Protein AF-A0A840TR01-F1 (afdb_monomer_lite)

Sequence (129 aa):
MKLILKLTPVLWLMALACQSASEQSTLDTDARLLAYLQCEARQLKEQRFRVANDLRFREDSLLRLHLALTELEKKQADSVKQVLTAQTEQLAAKITQTMDSLFAAHYQSLERRRELDVATERLVQEVCR

Organism: NCBI:txid1655419

Secondary structure (DSSP, 8-state):
--------THHHHHHHHHHHHHHHHHHHHHHHHHHHHHHHHHHHHHHHHHHHHHHHHHHHHHHHTT----HHHHHHHHHHHHHHHHHHHHHHHHHHHHHHHHHHHT--SHHHHHHHHHHHHHHHHHHT-

pLDDT: mean 87.31, std 17.4, range [35.72, 98.25]

Radius of gyration: 26.43 Å; chains: 1; bounding box: 54×25×102 Å

Structure (mmCIF, N/CA/C/O backbone):
data_AF-A0A840TR01-F1
#
_entry.id   AF-A0A840TR01-F1
#
loop_
_atom_site.group_PDB
_atom_site.id
_atom_site.type_symbol
_atom_site.label_atom_id
_atom_site.label_alt_id
_atom_site.label_comp_id
_atom_site.label_asym_id
_atom_site.label_entity_id
_atom_site.label_seq_id
_atom_site.pdbx_PDB_ins_code
_atom_site.Cartn_x
_atom_site.Cartn_y
_atom_site.Cartn_z
_atom_site.occupancy
_atom_site.B_iso_or_equiv
_atom_site.auth_seq_id
_atom_site.auth_comp_id
_atom_site.auth_asym_id
_atom_site.auth_atom_id
_atom_site.pdbx_PDB_model_num
ATOM 1 N N . MET A 1 1 ? 32.586 3.591 -67.580 1.00 36.62 1 MET A N 1
ATOM 2 C CA . MET A 1 1 ? 32.532 4.650 -66.546 1.00 36.62 1 MET A CA 1
ATOM 3 C C . MET A 1 1 ? 31.594 4.189 -65.441 1.00 36.62 1 MET A C 1
ATOM 5 O O . MET A 1 1 ? 30.451 3.877 -65.737 1.00 36.62 1 MET A O 1
ATOM 9 N N . LYS A 1 2 ? 32.101 4.031 -64.212 1.00 36.28 2 LYS A N 1
ATOM 10 C CA . LYS A 1 2 ? 31.346 3.550 -63.042 1.00 36.28 2 LYS A CA 1
ATOM 11 C C . LYS A 1 2 ? 30.639 4.739 -62.377 1.00 36.28 2 LYS A C 1
ATOM 13 O O . LYS A 1 2 ? 31.326 5.636 -61.898 1.00 36.28 2 LYS A O 1
ATOM 18 N N . LEU A 1 3 ? 29.305 4.743 -62.333 1.00 35.72 3 LEU A N 1
ATOM 19 C CA . LEU A 1 3 ? 28.542 5.611 -61.431 1.00 35.72 3 LEU A CA 1
ATOM 20 C C . LEU A 1 3 ? 28.519 4.947 -60.050 1.00 35.72 3 LEU A C 1
ATOM 22 O O . LEU A 1 3 ? 27.880 3.915 -59.865 1.00 35.72 3 LEU A O 1
ATOM 26 N N . ILE A 1 4 ? 29.245 5.521 -59.093 1.00 45.44 4 ILE A N 1
ATOM 27 C CA . ILE A 1 4 ? 29.172 5.126 -57.685 1.00 45.44 4 ILE A CA 1
ATOM 28 C C . ILE A 1 4 ? 28.129 6.024 -57.023 1.00 45.44 4 ILE A C 1
ATOM 30 O O . ILE A 1 4 ? 28.352 7.216 -56.814 1.00 45.44 4 ILE A O 1
ATOM 34 N N . LEU A 1 5 ? 26.981 5.423 -56.723 1.00 39.62 5 LEU A N 1
ATOM 35 C CA . LEU A 1 5 ? 25.901 5.980 -55.921 1.00 39.62 5 LEU A CA 1
ATOM 36 C C . LEU A 1 5 ? 26.424 6.182 -54.483 1.00 39.62 5 LEU A C 1
ATOM 38 O O . LEU A 1 5 ? 26.569 5.223 -53.727 1.00 39.62 5 LEU A O 1
ATOM 42 N N . LYS A 1 6 ? 26.757 7.418 -54.097 1.00 46.16 6 LYS A N 1
ATOM 43 C CA . LYS A 1 6 ? 27.015 7.771 -52.693 1.00 46.16 6 LYS A CA 1
ATOM 44 C C . LYS A 1 6 ? 25.675 8.026 -52.002 1.00 46.16 6 LYS A C 1
ATOM 46 O O . LYS A 1 6 ? 25.215 9.163 -51.965 1.00 46.16 6 LYS A O 1
ATOM 51 N N . LEU A 1 7 ? 25.046 6.972 -51.477 1.00 45.91 7 LEU A N 1
ATOM 52 C CA . LEU A 1 7 ? 23.972 7.133 -50.496 1.00 45.91 7 LEU A CA 1
ATOM 53 C C . LEU A 1 7 ? 24.567 7.431 -49.115 1.00 45.91 7 LEU A C 1
ATOM 55 O O . LEU A 1 7 ? 25.504 6.798 -48.641 1.00 45.91 7 LEU A O 1
ATOM 59 N N . THR A 1 8 ? 24.000 8.469 -48.531 1.00 50.78 8 THR A N 1
ATOM 60 C CA . THR A 1 8 ? 24.334 9.201 -47.312 1.00 50.78 8 THR A CA 1
ATOM 61 C C . THR A 1 8 ? 24.294 8.374 -46.014 1.00 50.78 8 THR A C 1
ATOM 63 O O . THR A 1 8 ? 23.328 7.640 -45.813 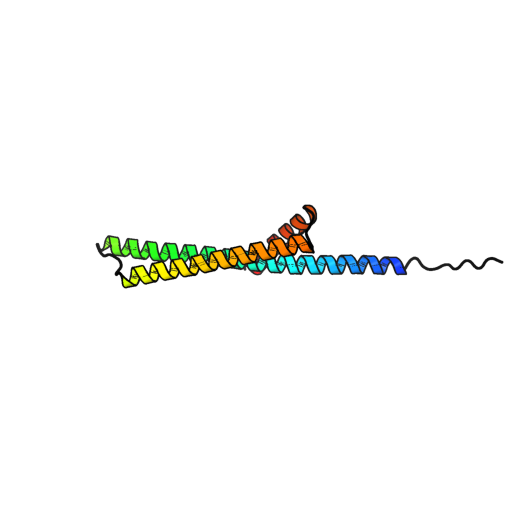1.00 50.78 8 THR A O 1
ATOM 66 N N . PRO A 1 9 ? 25.216 8.600 -45.053 1.00 49.59 9 PRO A N 1
ATOM 67 C CA . PRO A 1 9 ? 25.147 8.044 -43.692 1.00 49.59 9 PRO A CA 1
ATOM 68 C C . PRO A 1 9 ? 24.180 8.799 -42.748 1.00 49.59 9 PRO A C 1
ATOM 70 O O . PRO A 1 9 ? 24.027 8.432 -41.588 1.00 49.59 9 PRO A O 1
ATOM 73 N N . VAL A 1 10 ? 23.508 9.855 -43.222 1.00 52.19 10 VAL A N 1
ATOM 74 C CA . VAL A 1 10 ? 22.679 10.754 -42.389 1.00 52.19 10 VAL A CA 1
ATOM 75 C C . VAL A 1 10 ? 21.344 10.119 -41.973 1.00 52.19 10 VAL A C 1
ATOM 77 O O . VAL A 1 10 ? 20.798 10.456 -40.927 1.00 52.19 10 VAL A O 1
ATOM 80 N N . LEU A 1 11 ? 20.835 9.150 -42.741 1.00 48.31 11 LEU A N 1
ATOM 81 C CA . LEU A 1 11 ? 19.535 8.527 -42.466 1.00 48.31 11 LEU A CA 1
ATOM 82 C C . LEU A 1 11 ? 19.562 7.543 -41.280 1.00 48.31 11 LEU A C 1
ATOM 84 O O . LEU A 1 11 ? 18.519 7.245 -40.709 1.00 48.31 11 LEU A O 1
ATOM 88 N N . TRP A 1 12 ? 20.742 7.048 -40.891 1.00 49.81 12 TRP A N 1
ATOM 89 C CA . TRP A 1 12 ? 20.880 6.050 -39.822 1.00 49.81 12 TRP A CA 1
ATOM 90 C C . TRP A 1 12 ? 20.914 6.674 -38.417 1.00 49.81 12 TRP A C 1
ATOM 92 O O . TRP A 1 12 ? 20.414 6.084 -37.465 1.00 49.81 12 TRP A O 1
ATOM 102 N N . LEU A 1 13 ? 21.414 7.907 -38.288 1.00 51.12 13 LEU A N 1
ATOM 103 C CA . LEU A 1 13 ? 21.478 8.629 -37.008 1.00 51.12 13 LEU A CA 1
ATOM 104 C C . LEU A 1 13 ? 20.095 9.030 -36.466 1.00 51.12 13 LEU A C 1
ATOM 106 O O . LEU A 1 13 ? 19.906 9.079 -35.253 1.00 51.12 13 LEU A O 1
ATOM 110 N N . MET A 1 14 ? 19.108 9.254 -37.340 1.00 53.94 14 MET A N 1
ATOM 111 C CA . MET A 1 14 ? 17.745 9.616 -36.923 1.00 53.94 14 MET A CA 1
ATOM 112 C C . MET A 1 14 ? 16.966 8.436 -36.318 1.00 53.94 14 MET A C 1
ATOM 114 O O . MET A 1 14 ? 16.129 8.638 -35.441 1.00 53.94 14 MET A O 1
ATOM 118 N N . ALA A 1 15 ? 17.250 7.200 -36.741 1.00 55.22 15 ALA A N 1
ATOM 119 C CA . ALA A 1 15 ? 16.541 6.018 -36.249 1.00 55.22 15 ALA A CA 1
ATOM 120 C C . ALA A 1 15 ? 16.950 5.627 -34.815 1.00 55.22 15 ALA A C 1
ATOM 122 O O . ALA A 1 15 ? 16.100 5.190 -34.041 1.00 55.22 15 ALA A O 1
ATOM 123 N N . LEU A 1 16 ? 18.220 5.832 -34.435 1.00 54.06 16 LEU A N 1
ATOM 124 C CA . LEU A 1 16 ? 18.698 5.542 -33.075 1.00 54.06 16 LEU A CA 1
ATOM 125 C C . LEU A 1 16 ? 18.214 6.566 -32.035 1.00 54.06 16 LEU A C 1
ATOM 127 O O . LEU A 1 16 ? 17.915 6.186 -30.907 1.00 54.06 16 LEU A O 1
ATOM 131 N N . ALA A 1 17 ? 18.089 7.844 -32.403 1.00 56.97 17 ALA A N 1
ATOM 132 C CA . ALA A 1 17 ? 17.620 8.888 -31.486 1.00 56.97 17 ALA A CA 1
ATOM 133 C C . ALA A 1 17 ? 16.124 8.767 -31.135 1.00 56.97 17 ALA A C 1
ATOM 135 O O . ALA A 1 17 ? 15.689 9.235 -30.085 1.00 56.97 17 ALA A O 1
ATOM 136 N N . CYS A 1 18 ? 15.325 8.132 -31.997 1.00 55.28 18 CYS A N 1
ATOM 137 C CA . CYS A 1 18 ? 13.892 7.957 -31.760 1.00 55.28 18 CYS A CA 1
ATOM 138 C C . CYS A 1 18 ? 13.602 6.813 -30.766 1.00 55.28 18 CYS A C 1
ATOM 140 O O . CYS A 1 18 ? 12.682 6.913 -29.957 1.00 55.28 18 CYS A O 1
ATOM 142 N N . GLN A 1 19 ? 14.427 5.758 -30.768 1.00 57.41 19 GLN A N 1
ATOM 143 C CA . GLN A 1 19 ? 14.264 4.607 -29.870 1.00 57.41 19 GLN A CA 1
ATOM 144 C C . GLN A 1 19 ? 14.601 4.965 -28.415 1.00 57.41 19 GLN A C 1
ATOM 146 O O . GLN A 1 19 ? 13.805 4.683 -27.521 1.00 57.41 19 GLN A O 1
ATOM 151 N N . SER A 1 20 ? 15.705 5.679 -28.177 1.00 60.22 20 SER A N 1
ATOM 152 C CA . SER A 1 20 ? 16.104 6.093 -26.823 1.00 60.22 20 SER A CA 1
ATOM 153 C C . SER A 1 20 ? 15.139 7.100 -26.188 1.00 60.22 20 SER A C 1
ATOM 155 O O . SER A 1 20 ? 14.880 7.028 -24.989 1.00 60.22 20 SER A O 1
ATOM 157 N N . ALA A 1 21 ? 14.547 8.000 -26.982 1.00 64.25 21 ALA 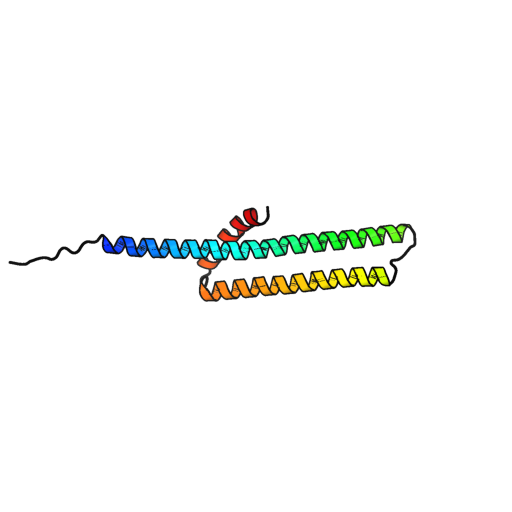A N 1
ATOM 158 C CA . ALA A 1 21 ? 13.532 8.936 -26.497 1.00 64.25 21 ALA A CA 1
ATOM 159 C C . ALA A 1 21 ? 12.243 8.219 -26.056 1.00 64.25 21 ALA A C 1
ATOM 161 O O . ALA A 1 21 ? 11.674 8.549 -25.015 1.00 64.25 21 ALA A O 1
ATOM 162 N N . SER A 1 22 ? 11.803 7.211 -26.819 1.00 69.19 22 SER A N 1
ATOM 163 C CA . SER A 1 22 ? 10.615 6.422 -26.472 1.00 69.19 22 SER A CA 1
ATOM 164 C C . SER A 1 22 ? 10.819 5.579 -25.208 1.00 69.19 22 SER A C 1
ATOM 166 O O . SER A 1 22 ? 9.936 5.510 -24.350 1.00 69.19 22 SER A O 1
ATOM 168 N N . GLU A 1 23 ? 12.015 5.017 -25.039 1.00 73.69 23 GLU A N 1
ATOM 169 C CA . GLU A 1 23 ? 12.353 4.174 -23.896 1.00 73.69 23 GLU A CA 1
ATOM 170 C C . GLU A 1 23 ? 12.465 4.991 -22.600 1.00 73.69 23 GLU A C 1
ATOM 172 O O . GLU A 1 23 ? 11.908 4.599 -21.575 1.00 73.69 23 GLU A O 1
ATOM 177 N N . GLN A 1 24 ? 13.065 6.186 -22.664 1.00 77.12 24 GLN A N 1
ATOM 178 C CA . GLN A 1 24 ? 13.122 7.107 -21.527 1.00 77.12 24 GLN A CA 1
ATOM 179 C C . GLN A 1 24 ? 11.724 7.589 -21.106 1.00 77.12 24 GLN A C 1
ATOM 181 O O . GLN A 1 24 ? 11.421 7.641 -19.917 1.00 77.12 24 GLN A O 1
ATOM 186 N N . SER A 1 25 ? 10.845 7.892 -22.069 1.00 83.75 25 SER A N 1
ATOM 187 C CA . SER A 1 25 ? 9.472 8.321 -21.761 1.00 83.75 25 SER A CA 1
ATOM 188 C C . SER A 1 25 ? 8.634 7.223 -21.092 1.00 83.75 25 SER A C 1
ATOM 190 O O . SER A 1 25 ? 7.800 7.514 -20.232 1.00 83.75 25 SER A O 1
ATOM 192 N N . THR A 1 26 ? 8.889 5.960 -21.448 1.00 89.44 26 THR A N 1
ATOM 193 C CA . THR A 1 26 ? 8.238 4.794 -20.833 1.00 89.44 26 THR A CA 1
ATOM 194 C C . THR A 1 26 ? 8.737 4.611 -19.403 1.00 89.44 26 THR A C 1
ATOM 196 O O . THR A 1 26 ? 7.930 4.537 -18.481 1.00 89.44 26 THR A O 1
ATOM 199 N N . LEU A 1 27 ? 10.060 4.677 -19.199 1.00 92.94 27 LEU A N 1
ATOM 200 C CA . LEU A 1 27 ? 10.679 4.614 -17.875 1.00 92.94 27 LEU A CA 1
ATOM 201 C C . LEU A 1 27 ? 10.129 5.668 -16.913 1.00 92.94 27 LEU A C 1
ATOM 203 O O . LEU A 1 27 ? 9.754 5.327 -15.795 1.00 92.94 27 LEU A O 1
ATOM 207 N N . ASP A 1 28 ? 10.047 6.926 -17.342 1.00 92.81 28 ASP A N 1
ATOM 208 C CA . ASP A 1 28 ? 9.547 8.006 -16.490 1.00 92.81 28 ASP A CA 1
ATOM 209 C C . ASP A 1 28 ? 8.059 7.821 -16.143 1.00 92.81 28 ASP A C 1
ATOM 211 O O . ASP A 1 28 ? 7.635 8.120 -15.023 1.00 92.81 28 ASP A O 1
ATOM 215 N N . THR A 1 29 ? 7.262 7.306 -17.084 1.00 94.56 29 THR A N 1
ATOM 216 C CA . THR A 1 29 ? 5.829 7.042 -16.877 1.00 94.56 29 THR A CA 1
ATOM 217 C C . THR A 1 29 ? 5.617 5.913 -15.872 1.00 94.56 29 THR A C 1
ATOM 219 O O . THR A 1 29 ? 4.867 6.075 -14.904 1.00 94.56 29 THR A O 1
ATOM 222 N N . ASP A 1 30 ? 6.320 4.799 -16.056 1.00 96.19 30 ASP A N 1
ATOM 223 C CA . ASP A 1 30 ? 6.217 3.619 -15.200 1.00 96.19 30 ASP A CA 1
ATOM 224 C C . ASP A 1 30 ? 6.765 3.902 -13.795 1.00 96.19 30 ASP A C 1
ATOM 226 O O . ASP A 1 30 ? 6.138 3.555 -12.789 1.00 96.19 30 ASP A O 1
ATOM 230 N N . ALA A 1 31 ? 7.886 4.625 -13.707 1.00 96.38 31 ALA A N 1
ATOM 231 C CA . ALA A 1 31 ? 8.458 5.070 -12.441 1.00 96.38 31 ALA A CA 1
ATOM 232 C C . ALA A 1 31 ? 7.506 6.006 -11.686 1.00 96.38 31 ALA A C 1
ATOM 234 O O . ALA A 1 31 ? 7.346 5.891 -10.470 1.00 96.38 31 ALA A O 1
ATOM 235 N N . ARG A 1 32 ? 6.823 6.914 -12.395 1.00 96.62 32 ARG A N 1
ATOM 236 C CA . ARG A 1 32 ? 5.822 7.805 -11.798 1.00 96.62 32 ARG A CA 1
ATOM 237 C C . ARG A 1 32 ? 4.611 7.026 -11.287 1.00 96.62 32 ARG A C 1
ATOM 239 O O . ARG A 1 32 ? 4.134 7.316 -10.191 1.00 96.62 32 ARG A O 1
ATOM 246 N N . LEU A 1 33 ? 4.130 6.031 -12.033 1.00 96.81 33 LEU A N 1
ATOM 247 C CA . LEU A 1 33 ? 3.043 5.154 -11.591 1.00 96.81 33 LEU A CA 1
ATOM 248 C C . LEU A 1 33 ? 3.410 4.420 -10.294 1.00 96.81 33 LEU A C 1
ATOM 250 O O . LEU A 1 33 ? 2.651 4.474 -9.323 1.00 96.81 33 LEU A O 1
ATOM 254 N N . LEU A 1 34 ? 4.578 3.774 -10.251 1.00 97.38 34 LEU A N 1
ATOM 255 C CA . LEU A 1 34 ? 5.045 3.095 -9.042 1.00 97.38 34 LEU A CA 1
ATOM 256 C C . LEU A 1 34 ? 5.249 4.076 -7.884 1.00 97.38 34 LEU A C 1
ATOM 258 O O . LEU A 1 34 ? 4.892 3.754 -6.751 1.00 97.38 34 LEU A O 1
ATOM 262 N N . ALA A 1 35 ? 5.734 5.288 -8.158 1.00 97.25 35 ALA A N 1
ATOM 263 C CA . ALA A 1 35 ? 5.895 6.320 -7.143 1.00 97.25 35 ALA A CA 1
ATOM 264 C C . ALA A 1 35 ? 4.557 6.726 -6.506 1.00 97.25 35 ALA A C 1
ATOM 266 O O . ALA A 1 35 ? 4.473 6.824 -5.282 1.00 97.25 35 ALA A O 1
ATOM 267 N N . TYR A 1 36 ? 3.491 6.888 -7.300 1.00 97.50 36 TYR A N 1
ATOM 268 C CA . TYR A 1 36 ? 2.142 7.142 -6.777 1.00 97.50 36 TYR A CA 1
ATOM 269 C C . TYR A 1 36 ? 1.644 6.011 -5.879 1.00 97.50 36 TYR A C 1
ATOM 271 O O . TYR A 1 36 ? 1.147 6.276 -4.785 1.00 97.50 36 TYR A O 1
ATOM 279 N N . LEU A 1 37 ? 1.810 4.754 -6.298 1.00 97.94 37 LEU A N 1
ATOM 280 C CA . LEU A 1 37 ? 1.359 3.608 -5.506 1.00 97.94 37 LEU A CA 1
ATOM 281 C C . LEU A 1 37 ? 2.145 3.459 -4.197 1.00 97.94 37 LEU A C 1
ATOM 283 O O . LEU A 1 37 ? 1.563 3.198 -3.144 1.00 97.94 37 LEU A O 1
ATOM 287 N N . GLN A 1 38 ? 3.463 3.672 -4.234 1.00 96.69 38 GLN A N 1
ATOM 288 C CA . GLN A 1 38 ? 4.277 3.715 -3.020 1.00 96.69 38 GLN A CA 1
ATOM 289 C C . GLN A 1 38 ? 3.849 4.859 -2.098 1.00 96.69 38 GLN A C 1
ATOM 291 O O . GLN A 1 38 ? 3.869 4.707 -0.874 1.00 96.69 38 GLN A O 1
ATOM 296 N N . CYS A 1 39 ? 3.431 5.986 -2.668 1.00 96.81 39 CYS A N 1
ATOM 297 C CA . CYS A 1 39 ? 2.935 7.107 -1.893 1.00 96.81 39 CYS A CA 1
ATOM 298 C C . CYS A 1 39 ? 1.627 6.807 -1.170 1.00 96.81 39 CYS A C 1
ATOM 300 O O . CYS A 1 39 ? 1.517 7.029 0.036 1.00 96.81 39 CYS A O 1
ATOM 302 N N . GLU A 1 40 ? 0.669 6.229 -1.890 1.00 97.38 40 GLU A N 1
ATOM 303 C CA . GLU A 1 40 ? -0.599 5.760 -1.336 1.00 97.38 40 GLU A CA 1
ATOM 304 C C . GLU A 1 40 ? -0.344 4.782 -0.174 1.00 97.38 40 GLU A C 1
ATOM 306 O O . GLU A 1 40 ? -0.961 4.876 0.888 1.00 97.38 40 GLU A O 1
ATOM 311 N N . ALA A 1 41 ? 0.662 3.908 -0.314 1.00 97.38 41 ALA A N 1
ATOM 312 C CA . ALA A 1 41 ? 1.037 2.959 0.730 1.00 97.38 41 ALA A CA 1
ATOM 313 C C . ALA A 1 41 ? 1.633 3.648 1.969 1.00 97.38 41 ALA A C 1
ATOM 315 O O . ALA A 1 41 ? 1.335 3.250 3.100 1.00 97.38 41 ALA A O 1
ATOM 316 N N . ARG A 1 42 ? 2.447 4.697 1.782 1.00 95.81 42 ARG A N 1
ATOM 317 C CA . ARG A 1 42 ? 2.983 5.514 2.886 1.00 95.81 42 ARG A CA 1
ATOM 318 C C . ARG A 1 42 ? 1.858 6.231 3.635 1.00 95.81 42 ARG A C 1
ATOM 320 O O . ARG A 1 42 ? 1.785 6.116 4.857 1.00 95.81 42 ARG A O 1
ATOM 327 N N . GLN A 1 43 ? 0.940 6.874 2.916 1.00 95.88 43 GLN A N 1
ATOM 328 C CA . GLN A 1 43 ? -0.204 7.574 3.510 1.00 95.88 43 GLN A CA 1
ATOM 329 C C . GLN A 1 43 ? -1.121 6.622 4.287 1.00 95.88 43 GLN A C 1
ATOM 331 O O . GLN A 1 43 ? -1.499 6.907 5.425 1.00 95.88 43 GLN A O 1
ATOM 336 N N . LEU A 1 44 ? -1.426 5.448 3.727 1.00 97.38 44 LEU A N 1
ATOM 337 C CA . LEU A 1 44 ? -2.262 4.458 4.402 1.00 97.38 44 LEU A CA 1
ATOM 338 C C . LEU A 1 44 ? -1.587 3.902 5.666 1.00 97.38 44 LEU A C 1
ATOM 340 O O . LEU A 1 44 ? -2.245 3.692 6.689 1.00 97.38 44 LEU A O 1
ATOM 344 N N . LYS A 1 45 ? -0.262 3.709 5.642 1.00 96.19 45 LYS A N 1
ATOM 345 C CA . LYS A 1 45 ? 0.516 3.335 6.832 1.00 96.19 45 LYS A CA 1
ATOM 346 C C . LYS A 1 45 ? 0.420 4.403 7.924 1.00 96.19 45 LYS A C 1
ATOM 348 O O . LYS A 1 45 ? 0.193 4.060 9.086 1.00 96.19 45 LYS A O 1
ATOM 353 N N . GLU A 1 46 ? 0.568 5.676 7.570 1.00 96.69 46 GLU A N 1
ATOM 354 C CA . GLU A 1 46 ? 0.437 6.793 8.513 1.00 96.69 46 GLU A CA 1
ATOM 355 C C . GLU A 1 46 ? -0.973 6.889 9.095 1.00 96.69 46 GLU A C 1
ATOM 357 O O . GLU A 1 46 ? -1.131 7.039 10.308 1.00 96.69 46 GLU A O 1
ATOM 362 N N . GLN A 1 47 ? -2.003 6.731 8.262 1.00 96.69 47 GLN A N 1
ATOM 363 C CA . GLN A 1 47 ? -3.394 6.714 8.706 1.00 96.69 47 GLN A CA 1
ATOM 364 C C . GLN A 1 47 ? -3.649 5.575 9.697 1.00 96.69 47 GLN A C 1
ATOM 366 O O . GLN A 1 47 ? -4.228 5.803 10.759 1.00 96.69 47 GLN A O 1
ATOM 371 N N . ARG A 1 48 ? -3.172 4.361 9.398 1.00 97.38 48 ARG A N 1
ATOM 372 C CA . ARG A 1 48 ? -3.273 3.212 10.311 1.00 97.38 48 ARG A CA 1
ATOM 373 C C . ARG A 1 48 ? -2.587 3.479 11.642 1.00 97.38 48 ARG A C 1
ATOM 375 O O . ARG A 1 48 ? -3.152 3.160 12.684 1.00 97.38 48 ARG A O 1
ATOM 382 N N . PHE A 1 49 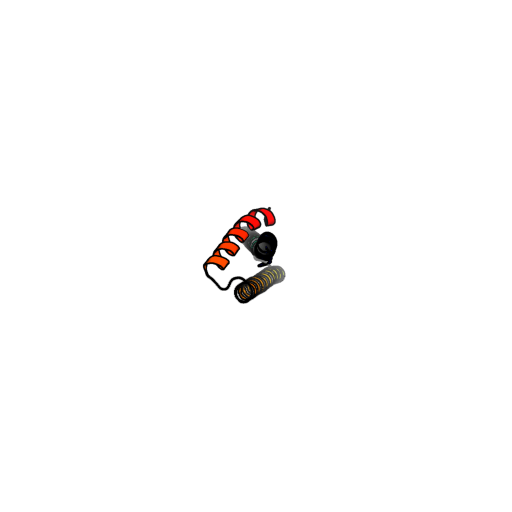? -1.399 4.079 11.615 1.00 97.12 49 PHE A N 1
ATOM 383 C CA . PHE A 1 49 ? -0.670 4.425 12.832 1.00 97.12 49 PHE A CA 1
ATOM 384 C C . PHE A 1 49 ? -1.401 5.489 13.658 1.00 97.12 49 PHE A C 1
ATOM 386 O O . PHE A 1 49 ? -1.522 5.344 14.874 1.00 97.12 49 PHE A O 1
ATOM 393 N N . ARG A 1 50 ? -1.936 6.529 13.007 1.00 97.50 50 ARG A N 1
ATOM 394 C CA . ARG A 1 50 ? -2.739 7.568 13.663 1.00 97.50 50 ARG A CA 1
ATOM 395 C C . ARG A 1 50 ? -3.969 6.966 14.336 1.00 97.50 50 ARG A C 1
ATOM 397 O O . ARG A 1 50 ? -4.137 7.131 15.535 1.00 97.50 50 ARG A O 1
ATOM 404 N N . VAL A 1 51 ? -4.761 6.189 13.597 1.00 97.06 51 VAL A N 1
ATOM 405 C CA . VAL A 1 51 ? -5.974 5.549 14.126 1.00 97.06 51 VAL A CA 1
ATOM 406 C C . VAL A 1 51 ? -5.651 4.595 15.275 1.00 97.06 51 VAL A C 1
ATOM 408 O O . VAL A 1 51 ? -6.342 4.607 16.290 1.00 97.06 51 VAL A O 1
ATOM 411 N N . ALA A 1 52 ? -4.592 3.790 15.158 1.00 95.69 52 ALA A N 1
ATOM 412 C CA . ALA A 1 52 ? -4.175 2.896 16.237 1.00 95.69 52 ALA A CA 1
ATOM 413 C C . ALA A 1 52 ? -3.809 3.670 17.513 1.00 95.69 52 ALA A C 1
ATOM 415 O O . ALA A 1 52 ? -4.194 3.266 18.610 1.00 95.69 52 ALA A O 1
ATOM 416 N N . ASN A 1 53 ? -3.107 4.798 17.376 1.00 97.44 53 ASN A N 1
ATOM 417 C CA . ASN A 1 53 ? -2.777 5.652 18.511 1.00 97.44 53 ASN A CA 1
ATOM 418 C C . ASN A 1 53 ? -4.001 6.340 19.112 1.00 97.44 53 ASN A C 1
ATOM 420 O O . ASN A 1 53 ? -4.105 6.376 20.334 1.00 97.44 53 ASN A O 1
ATOM 424 N N . ASP A 1 54 ? -4.922 6.840 18.290 1.00 96.56 54 ASP A N 1
ATOM 425 C CA . ASP A 1 54 ? -6.142 7.498 18.766 1.00 96.56 54 ASP A CA 1
ATOM 426 C C . ASP A 1 54 ? -7.023 6.520 19.554 1.00 96.56 54 ASP A C 1
ATOM 428 O O . ASP A 1 54 ? -7.502 6.843 20.644 1.00 96.56 54 ASP A O 1
ATOM 432 N N . LEU A 1 55 ? -7.189 5.293 19.044 1.00 94.94 55 LEU A N 1
ATOM 433 C CA . LEU A 1 55 ? -7.925 4.234 19.736 1.00 94.94 55 LEU A CA 1
ATOM 434 C C . LEU A 1 55 ? -7.261 3.870 21.065 1.00 94.94 55 LEU A C 1
ATOM 436 O O . LEU A 1 55 ? -7.935 3.861 22.094 1.00 94.94 55 LEU A O 1
ATOM 440 N N . ARG A 1 56 ? -5.941 3.655 21.063 1.00 94.94 56 ARG A N 1
ATOM 441 C CA . ARG A 1 56 ? -5.184 3.360 22.284 1.00 94.94 56 ARG A CA 1
ATOM 442 C C . ARG A 1 56 ? -5.304 4.490 23.307 1.00 94.94 56 ARG A C 1
ATOM 444 O O . ARG A 1 56 ? -5.564 4.235 24.475 1.00 94.94 56 ARG A O 1
ATOM 451 N N . PHE A 1 57 ? -5.145 5.744 22.886 1.00 96.19 57 PHE A N 1
ATOM 452 C CA . PHE A 1 57 ? -5.226 6.897 23.783 1.00 96.19 57 PHE A CA 1
ATOM 453 C C . PHE A 1 57 ? -6.619 7.049 24.404 1.00 96.19 57 PHE A C 1
ATOM 455 O O . PHE A 1 57 ? -6.746 7.386 25.586 1.00 96.19 57 PHE A O 1
ATOM 462 N N . ARG A 1 58 ? -7.670 6.775 23.626 1.00 93.69 58 ARG A N 1
ATOM 463 C CA . ARG A 1 58 ? -9.047 6.742 24.122 1.00 93.69 58 ARG A CA 1
ATOM 464 C C . ARG A 1 58 ? -9.241 5.639 25.161 1.00 93.69 58 ARG A C 1
ATOM 466 O O . ARG A 1 58 ? -9.806 5.912 26.217 1.00 93.69 58 ARG A O 1
ATOM 473 N N . GLU A 1 59 ? -8.764 4.427 24.886 1.00 93.56 59 GLU A N 1
ATOM 474 C CA . GLU A 1 59 ? -8.825 3.301 25.827 1.00 93.56 59 GLU A CA 1
ATOM 475 C C . GLU A 1 59 ? -8.063 3.614 27.123 1.00 93.56 59 GLU A C 1
ATOM 477 O O . GLU A 1 59 ? -8.632 3.498 28.208 1.00 93.56 59 GLU A O 1
ATOM 482 N N . ASP A 1 60 ? -6.832 4.122 27.018 1.00 95.38 60 ASP A N 1
ATOM 483 C CA . ASP A 1 60 ? -6.000 4.518 28.160 1.00 95.38 60 ASP A CA 1
ATOM 484 C C . ASP A 1 60 ? -6.689 5.600 29.015 1.00 95.38 60 ASP A C 1
ATOM 486 O O . ASP A 1 60 ? -6.617 5.578 30.247 1.00 95.38 60 ASP A O 1
ATOM 490 N N . SER A 1 61 ? -7.384 6.548 28.379 1.00 94.94 61 SER A N 1
ATOM 491 C CA . SER A 1 61 ? -8.117 7.619 29.067 1.00 94.94 61 SER A CA 1
ATOM 492 C C . SER A 1 61 ? -9.334 7.097 29.834 1.00 94.94 61 SER A C 1
ATOM 494 O O . SER A 1 61 ? -9.568 7.514 30.968 1.00 94.94 61 SER A O 1
ATOM 496 N N . LEU A 1 62 ? -10.091 6.165 29.249 1.00 94.75 62 LEU A N 1
ATOM 497 C CA . LEU A 1 62 ? -11.232 5.530 29.913 1.00 94.75 62 LEU A CA 1
ATOM 498 C C . LEU A 1 62 ? -10.785 4.641 31.074 1.00 94.75 62 LEU A C 1
ATOM 500 O O . LEU A 1 62 ? -11.373 4.709 32.153 1.00 94.75 62 LEU A O 1
ATOM 504 N N . LEU A 1 63 ? -9.697 3.888 30.892 1.00 94.62 63 LEU A N 1
ATOM 505 C CA . LEU A 1 63 ? -9.125 3.038 31.935 1.00 94.62 63 LEU A CA 1
ATOM 506 C C . LEU A 1 63 ? -8.737 3.839 33.183 1.00 94.62 63 LEU A C 1
ATOM 508 O O . LEU A 1 63 ? -9.016 3.402 34.297 1.00 94.62 63 LEU A O 1
ATOM 512 N N . ARG A 1 64 ? -8.176 5.048 33.023 1.00 95.44 64 ARG A N 1
ATO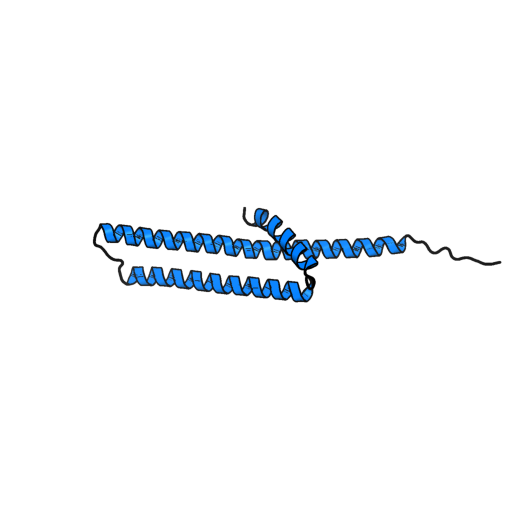M 513 C CA . ARG A 1 64 ? -7.874 5.953 34.154 1.00 95.44 64 ARG A CA 1
ATOM 514 C C . ARG A 1 64 ? -9.115 6.357 34.952 1.00 95.44 64 ARG A C 1
ATOM 516 O O . ARG A 1 64 ? -9.011 6.636 36.143 1.00 95.44 64 ARG A O 1
ATOM 523 N N . LEU A 1 65 ? -10.277 6.379 34.306 1.00 96.12 65 LEU A N 1
ATOM 524 C CA . LEU A 1 65 ? -11.568 6.682 34.921 1.00 96.12 65 LEU A CA 1
ATOM 525 C C . LEU A 1 65 ? -12.320 5.420 35.378 1.00 96.12 65 LEU A C 1
ATOM 527 O O . LEU A 1 65 ? -13.457 5.536 35.822 1.00 96.12 65 LEU A O 1
ATOM 531 N N . HIS A 1 66 ? -11.705 4.231 35.293 1.00 96.00 66 HIS A N 1
ATOM 532 C CA . HIS A 1 66 ? -12.350 2.931 35.538 1.00 96.00 66 HIS A CA 1
ATOM 533 C C . HIS A 1 66 ? -13.575 2.688 34.637 1.00 96.00 66 HIS A C 1
ATOM 535 O O . HIS A 1 66 ? -14.502 1.962 34.997 1.00 96.00 66 HIS A O 1
ATOM 541 N N . LEU A 1 67 ? -13.574 3.302 33.454 1.00 95.69 67 LEU A N 1
ATOM 542 C CA . LEU A 1 67 ? -14.578 3.122 32.417 1.00 95.69 67 LEU A CA 1
ATOM 543 C C . LEU A 1 67 ? -14.037 2.200 31.322 1.00 95.69 67 LEU A C 1
ATOM 545 O O . LEU A 1 67 ? -12.830 2.072 31.119 1.00 95.69 67 LEU A O 1
ATOM 549 N N . ALA A 1 68 ? -14.953 1.580 30.585 1.00 93.00 68 ALA A N 1
ATOM 550 C CA . ALA A 1 68 ? -14.648 0.795 29.398 1.00 93.00 68 ALA A CA 1
ATOM 551 C C . ALA A 1 68 ? -15.382 1.373 28.187 1.00 93.00 68 ALA A C 1
ATOM 553 O O . ALA A 1 68 ? -16.398 2.055 28.335 1.00 93.00 68 ALA A O 1
ATOM 554 N N . LEU A 1 69 ? -14.887 1.060 26.988 1.00 93.00 69 LEU A N 1
ATOM 555 C CA . LEU A 1 69 ? -15.635 1.318 25.761 1.00 93.00 69 LEU A CA 1
ATOM 556 C C . LEU A 1 69 ? -16.974 0.574 25.800 1.00 93.00 69 LEU A C 1
ATOM 558 O O . LEU A 1 69 ? -17.045 -0.600 26.178 1.00 93.00 69 LEU A O 1
ATOM 562 N N . THR A 1 70 ? -18.022 1.250 25.350 1.00 95.06 70 THR A N 1
ATOM 563 C CA . THR A 1 70 ? -19.319 0.639 25.067 1.00 95.06 70 THR A CA 1
ATOM 564 C C . THR A 1 70 ? -19.205 -0.344 23.901 1.00 95.06 70 THR A C 1
ATOM 566 O O . THR A 1 70 ? -18.323 -0.241 23.046 1.00 95.06 70 THR A O 1
ATOM 569 N N . GLU A 1 71 ? -20.142 -1.286 23.812 1.00 95.75 71 GLU A N 1
ATOM 570 C CA . GLU A 1 71 ? -20.185 -2.247 22.701 1.00 95.75 71 GLU A CA 1
ATOM 571 C C . GLU A 1 71 ? -20.321 -1.571 21.329 1.00 95.75 71 GLU A C 1
ATOM 573 O O . GLU A 1 71 ? -19.778 -2.057 20.337 1.00 95.75 71 GLU A O 1
ATOM 578 N N . LEU A 1 72 ? -21.005 -0.423 21.262 1.00 95.50 72 LEU A N 1
ATOM 579 C CA . LEU A 1 72 ? -21.108 0.354 20.029 1.00 95.50 72 LEU A CA 1
ATOM 580 C C . LEU A 1 72 ? -19.748 0.934 19.617 1.00 95.50 72 LEU A C 1
ATOM 582 O O . LEU A 1 72 ? -19.369 0.833 18.453 1.00 95.50 72 LEU A O 1
ATOM 586 N N . GLU A 1 73 ? -19.002 1.503 20.563 1.00 94.12 73 GLU A N 1
ATOM 587 C CA . GLU A 1 73 ? -17.681 2.083 20.296 1.00 94.12 73 GLU A CA 1
ATOM 588 C C . GLU A 1 73 ? -16.657 1.011 19.909 1.00 94.12 73 GLU A C 1
ATOM 590 O O . GLU A 1 73 ? -15.874 1.228 18.984 1.00 94.12 73 GLU A O 1
ATOM 595 N N . LYS A 1 74 ? -16.699 -0.168 20.546 1.00 95.06 74 LYS A N 1
ATOM 596 C CA . LYS A 1 74 ? -15.868 -1.319 20.155 1.00 95.06 74 LYS A CA 1
ATOM 597 C C . LYS A 1 74 ? -16.150 -1.742 18.715 1.00 95.06 74 LYS A C 1
ATOM 599 O O . LYS A 1 74 ? -15.228 -1.830 17.910 1.00 95.06 74 LYS A O 1
ATOM 604 N N . LYS A 1 75 ? -17.428 -1.910 18.354 1.00 96.38 75 LYS A N 1
ATOM 605 C CA . LYS A 1 75 ? -17.829 -2.254 16.978 1.00 96.38 75 LYS A CA 1
ATOM 606 C C . LYS A 1 75 ? -17.381 -1.209 15.959 1.00 96.38 75 LYS A C 1
ATOM 608 O O . LYS A 1 75 ? -16.968 -1.570 14.860 1.00 96.38 75 LYS A O 1
ATOM 613 N N . GLN A 1 76 ? -17.447 0.075 16.306 1.00 95.69 76 GLN A N 1
ATOM 614 C CA . GLN A 1 76 ? -16.942 1.143 15.443 1.00 95.69 76 GLN A CA 1
ATOM 615 C C . GLN A 1 76 ? -15.422 1.053 15.268 1.00 95.69 76 GLN A C 1
ATOM 617 O O . GLN A 1 76 ? -14.942 1.116 14.139 1.00 95.69 76 GLN A O 1
ATOM 622 N N . ALA A 1 77 ? -14.671 0.855 16.355 1.00 94.44 77 ALA A N 1
ATOM 623 C CA . ALA A 1 77 ? -13.222 0.691 16.300 1.00 94.44 77 ALA A CA 1
ATOM 624 C C . ALA A 1 77 ? -12.816 -0.513 15.435 1.00 94.44 77 ALA A C 1
ATOM 626 O O . ALA A 1 77 ? -11.922 -0.399 14.595 1.00 94.44 77 ALA A O 1
ATOM 627 N N . ASP A 1 78 ? -13.501 -1.644 15.592 1.00 95.50 78 ASP A N 1
ATOM 628 C CA . ASP A 1 78 ? -13.240 -2.850 14.807 1.00 95.50 78 ASP A CA 1
ATOM 629 C C . ASP A 1 78 ? -13.607 -2.671 13.331 1.00 95.50 78 ASP A C 1
ATOM 631 O O . ASP A 1 78 ? -12.833 -3.069 12.462 1.00 95.50 78 ASP A O 1
ATOM 635 N N . SER A 1 79 ? -14.718 -1.993 13.031 1.00 97.00 79 SER A N 1
ATOM 636 C CA . SER A 1 79 ? -15.098 -1.635 11.658 1.00 97.00 79 SER A CA 1
ATOM 637 C C . SER A 1 79 ? -14.019 -0.790 10.973 1.00 97.00 79 SER A C 1
ATOM 639 O O . SER A 1 79 ? -13.587 -1.102 9.863 1.00 97.00 79 SER A O 1
ATOM 641 N N . VAL A 1 80 ? -13.488 0.231 11.657 1.00 97.00 80 VAL A N 1
ATOM 642 C CA . VAL A 1 80 ? -12.405 1.064 11.109 1.00 97.00 80 VAL A CA 1
ATOM 643 C C . VAL A 1 80 ? -11.140 0.237 10.859 1.00 97.00 80 VAL A C 1
ATOM 645 O O . VAL A 1 80 ? -10.522 0.366 9.800 1.00 97.00 80 VAL A O 1
ATOM 648 N N . LYS A 1 81 ? -10.758 -0.648 11.790 1.00 95.44 81 LYS A N 1
ATOM 649 C CA . LYS A 1 81 ? -9.606 -1.549 11.604 1.00 95.44 81 LYS A CA 1
ATOM 650 C C . LYS A 1 81 ? -9.794 -2.457 10.386 1.00 95.44 81 LYS A C 1
ATOM 652 O O . LYS A 1 81 ? -8.850 -2.634 9.615 1.00 95.44 81 LYS A O 1
ATOM 657 N N . GLN A 1 82 ? -10.991 -3.012 10.202 1.00 97.38 82 GLN A N 1
ATOM 658 C CA . GLN A 1 82 ? -11.316 -3.876 9.065 1.00 97.38 82 GLN A CA 1
ATOM 659 C C . GLN A 1 82 ? -11.219 -3.123 7.737 1.00 97.38 82 GLN A C 1
ATOM 661 O O . GLN A 1 82 ? -10.566 -3.610 6.817 1.00 97.38 82 GLN A O 1
ATOM 666 N N . VAL A 1 83 ? -11.778 -1.912 7.651 1.00 98.06 83 VAL A N 1
ATOM 667 C CA . VAL A 1 83 ? -11.696 -1.076 6.442 1.00 98.06 83 VAL A CA 1
ATOM 668 C C . VAL A 1 83 ? -10.244 -0.779 6.072 1.00 98.06 83 VAL A C 1
ATOM 670 O O . VAL A 1 83 ? -9.845 -0.995 4.930 1.00 98.06 83 VAL A O 1
ATOM 673 N N . LEU A 1 84 ? -9.427 -0.342 7.033 1.00 97.38 84 LEU A N 1
ATOM 674 C CA . LEU A 1 84 ? -8.018 -0.025 6.775 1.00 97.38 84 LEU A CA 1
ATOM 675 C C . LEU A 1 84 ? -7.191 -1.264 6.403 1.00 97.38 84 LEU A C 1
ATOM 677 O O . LEU A 1 84 ? -6.230 -1.170 5.636 1.00 97.38 84 LEU A O 1
ATOM 681 N N . THR A 1 85 ? -7.556 -2.428 6.944 1.00 96.75 85 THR A N 1
ATOM 682 C CA . THR A 1 85 ? -6.940 -3.710 6.582 1.00 96.75 85 THR A CA 1
ATOM 683 C C . THR A 1 85 ? -7.276 -4.066 5.138 1.00 96.75 85 THR A C 1
ATOM 685 O O . THR A 1 85 ? -6.360 -4.267 4.345 1.00 96.75 85 THR A O 1
ATOM 688 N N . ALA A 1 86 ? -8.556 -4.014 4.763 1.00 98.00 86 ALA A N 1
ATOM 689 C CA . ALA A 1 86 ? -9.005 -4.285 3.400 1.00 98.00 86 ALA A CA 1
ATOM 690 C C . ALA A 1 86 ? -8.365 -3.328 2.379 1.00 98.00 86 ALA A C 1
ATOM 692 O O . ALA A 1 86 ? -7.895 -3.764 1.333 1.00 98.00 86 ALA A O 1
ATOM 693 N N . GLN A 1 87 ? -8.268 -2.034 2.698 1.00 97.88 87 GLN A N 1
ATOM 694 C CA . GLN A 1 87 ? -7.572 -1.059 1.850 1.00 97.88 87 GLN A CA 1
ATOM 695 C C . GLN A 1 87 ? -6.084 -1.393 1.687 1.00 97.88 87 GLN A C 1
ATOM 697 O O . GLN A 1 87 ? -5.539 -1.264 0.593 1.00 97.88 87 GLN A O 1
ATOM 702 N N . THR A 1 88 ? -5.426 -1.859 2.755 1.00 97.38 88 THR A N 1
ATOM 703 C CA . THR A 1 88 ? -4.011 -2.259 2.690 1.00 97.38 88 THR A CA 1
ATOM 704 C C . THR A 1 88 ? -3.838 -3.465 1.773 1.00 97.38 88 THR A C 1
ATOM 706 O O . THR A 1 88 ? -2.934 -3.475 0.943 1.00 97.38 88 THR A O 1
ATOM 709 N N . GLU A 1 89 ? -4.702 -4.470 1.909 1.00 97.75 89 GLU A N 1
ATOM 710 C CA . GLU A 1 89 ? -4.674 -5.678 1.082 1.00 97.75 89 GLU A CA 1
ATOM 711 C C . GLU A 1 89 ? -4.917 -5.356 -0.395 1.00 97.75 89 GLU A C 1
ATOM 713 O O . GLU A 1 89 ? -4.167 -5.812 -1.259 1.00 97.75 89 GLU A O 1
ATOM 718 N N . GLN A 1 90 ? -5.912 -4.514 -0.686 1.00 98.25 90 GLN A N 1
ATOM 719 C CA . GLN A 1 90 ? -6.213 -4.062 -2.045 1.00 98.25 90 GLN A CA 1
ATOM 720 C C . GLN A 1 90 ? -5.033 -3.317 -2.671 1.00 98.25 90 GLN A C 1
ATOM 722 O O . GLN A 1 90 ? -4.664 -3.585 -3.816 1.00 98.25 90 GLN A O 1
ATOM 727 N N . LEU A 1 91 ? -4.412 -2.405 -1.922 1.00 98.25 91 LEU A N 1
ATOM 728 C CA . LEU A 1 91 ? -3.273 -1.644 -2.414 1.00 98.25 91 LEU A CA 1
ATOM 729 C C . LEU A 1 91 ? -2.037 -2.526 -2.622 1.00 98.25 91 LEU A C 1
ATOM 731 O O . LEU A 1 91 ? -1.358 -2.393 -3.639 1.00 98.25 91 LEU A O 1
ATOM 735 N N . ALA A 1 92 ? -1.768 -3.459 -1.706 1.00 97.81 92 ALA A N 1
ATOM 736 C CA . ALA A 1 92 ? -0.682 -4.422 -1.859 1.00 97.81 92 ALA A CA 1
ATOM 737 C C . ALA A 1 92 ? -0.872 -5.270 -3.125 1.00 97.81 92 ALA A C 1
ATOM 739 O O . ALA A 1 92 ? 0.049 -5.375 -3.933 1.00 97.81 92 ALA A O 1
ATOM 740 N N . ALA A 1 93 ? -2.084 -5.789 -3.351 1.00 98.12 93 ALA A N 1
ATOM 741 C CA . ALA A 1 93 ? -2.409 -6.538 -4.560 1.00 98.12 93 ALA A CA 1
ATOM 742 C C . ALA A 1 93 ? -2.200 -5.697 -5.831 1.00 98.12 93 ALA A C 1
ATOM 744 O O . ALA A 1 93 ? -1.602 -6.176 -6.794 1.00 98.12 93 ALA A O 1
ATOM 745 N N . LYS A 1 94 ? -2.631 -4.430 -5.823 1.00 98.12 94 LYS A N 1
ATOM 746 C CA . LYS A 1 94 ? -2.456 -3.498 -6.947 1.00 98.12 94 LYS A CA 1
ATOM 747 C C . LYS A 1 94 ? -0.981 -3.225 -7.253 1.00 98.12 94 LYS A C 1
ATOM 749 O O . LYS A 1 94 ? -0.598 -3.235 -8.422 1.00 98.12 94 LYS A O 1
ATOM 754 N N . ILE A 1 95 ? -0.156 -3.003 -6.225 1.00 97.44 95 ILE A N 1
ATOM 755 C CA . ILE A 1 95 ? 1.296 -2.818 -6.369 1.00 97.44 95 ILE A CA 1
ATOM 756 C C . ILE A 1 95 ? 1.925 -4.066 -6.983 1.00 97.44 95 ILE A C 1
ATOM 758 O O . ILE A 1 95 ? 2.614 -3.951 -7.993 1.00 97.44 95 ILE A O 1
ATOM 762 N N . THR A 1 96 ? 1.654 -5.248 -6.423 1.00 97.44 96 THR A N 1
ATOM 763 C CA . THR A 1 96 ? 2.206 -6.513 -6.925 1.00 97.44 96 THR A CA 1
ATOM 764 C C . THR A 1 96 ? 1.818 -6.756 -8.379 1.00 97.44 96 THR A C 1
ATOM 766 O O . THR A 1 96 ? 2.694 -6.969 -9.207 1.00 97.44 96 THR A O 1
ATOM 769 N N . GLN A 1 97 ? 0.534 -6.630 -8.722 1.00 98.00 97 GLN A N 1
ATOM 770 C CA . GLN A 1 97 ? 0.065 -6.812 -10.099 1.00 98.00 97 GLN A CA 1
ATOM 771 C C . GLN A 1 97 ? 0.706 -5.816 -11.069 1.00 98.00 97 GLN A C 1
ATOM 773 O O . GLN A 1 97 ? 1.059 -6.181 -12.189 1.00 98.00 97 GLN A O 1
ATOM 778 N N . THR A 1 98 ? 0.879 -4.565 -10.637 1.00 97.44 98 THR A N 1
ATOM 779 C CA . THR A 1 98 ? 1.537 -3.536 -11.449 1.00 97.44 98 THR A CA 1
ATOM 780 C C . THR A 1 98 ? 3.004 -3.893 -11.674 1.00 97.44 98 THR A C 1
ATOM 782 O O . THR A 1 98 ? 3.456 -3.896 -12.814 1.00 97.44 98 THR A O 1
ATOM 785 N N . MET A 1 99 ? 3.738 -4.258 -10.619 1.00 96.19 99 MET A N 1
ATOM 786 C CA . MET A 1 99 ? 5.139 -4.676 -10.733 1.00 96.19 99 MET A CA 1
ATOM 787 C C . MET A 1 99 ? 5.298 -5.905 -11.630 1.00 96.19 99 MET A C 1
ATOM 789 O O . MET A 1 99 ? 6.132 -5.888 -12.531 1.00 96.19 99 MET A O 1
ATOM 793 N N . ASP A 1 100 ? 4.472 -6.934 -11.440 1.00 96.00 100 ASP A N 1
ATOM 794 C CA . ASP A 1 100 ? 4.512 -8.154 -12.2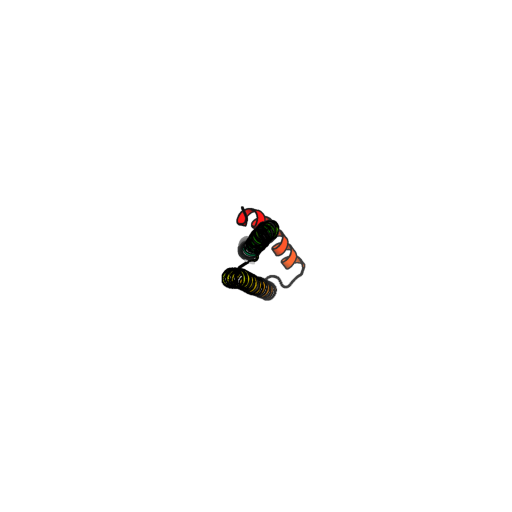49 1.00 96.00 100 ASP A CA 1
ATOM 795 C C . ASP A 1 100 ? 4.244 -7.851 -13.731 1.00 96.00 100 ASP A C 1
ATOM 797 O O . ASP A 1 100 ? 4.970 -8.329 -14.606 1.00 96.00 100 ASP A O 1
ATOM 801 N N . SER A 1 101 ? 3.253 -6.999 -14.020 1.00 96.12 101 SER A N 1
ATOM 802 C CA . SER A 1 101 ? 2.930 -6.570 -15.385 1.00 96.12 101 SER A CA 1
ATOM 803 C C . SER A 1 101 ? 4.083 -5.798 -16.031 1.00 96.12 101 SER A C 1
ATOM 805 O O . SER A 1 101 ? 4.467 -6.097 -17.163 1.00 96.12 101 SER A O 1
ATOM 807 N N . LEU A 1 102 ? 4.664 -4.827 -15.321 1.00 95.50 102 LEU A N 1
ATOM 808 C CA . LEU A 1 102 ? 5.789 -4.034 -15.820 1.00 95.50 102 LEU A CA 1
ATOM 809 C C . LEU A 1 102 ? 7.025 -4.914 -16.055 1.00 95.50 102 LEU A C 1
ATOM 811 O O . LEU A 1 102 ? 7.698 -4.802 -17.081 1.00 95.50 102 LEU A O 1
ATOM 815 N N . PHE A 1 103 ? 7.313 -5.837 -15.139 1.00 95.56 103 PHE A N 1
ATOM 816 C CA . PHE A 1 103 ? 8.460 -6.739 -15.242 1.00 95.56 103 PHE A CA 1
ATOM 817 C C . PHE A 1 103 ? 8.319 -7.743 -16.386 1.00 95.56 103 PHE A C 1
ATOM 819 O O . PHE A 1 103 ? 9.322 -8.084 -17.017 1.00 95.56 103 PHE A O 1
ATOM 826 N N . ALA A 1 104 ? 7.099 -8.192 -16.680 1.00 94.69 104 ALA A N 1
ATOM 827 C CA . ALA A 1 104 ? 6.828 -9.039 -17.833 1.00 94.69 104 ALA A CA 1
ATOM 828 C C . ALA A 1 104 ? 6.962 -8.266 -19.159 1.00 94.69 104 ALA A C 1
ATOM 830 O O . ALA A 1 104 ? 7.563 -8.773 -20.110 1.00 94.69 104 ALA A O 1
ATOM 831 N N . ALA A 1 105 ? 6.433 -7.041 -19.222 1.00 93.50 105 ALA A N 1
ATOM 832 C CA . ALA A 1 105 ? 6.348 -6.268 -20.459 1.00 93.50 105 ALA A CA 1
ATOM 833 C C . ALA A 1 105 ? 7.652 -5.543 -20.835 1.00 93.50 105 ALA A C 1
ATOM 835 O O . ALA A 1 105 ? 8.056 -5.579 -21.998 1.00 93.50 105 ALA A O 1
ATOM 836 N N . HIS A 1 106 ? 8.307 -4.889 -19.872 1.00 90.69 106 HIS A N 1
ATOM 837 C CA . HIS A 1 106 ? 9.356 -3.896 -20.145 1.00 90.69 106 HIS A CA 1
ATOM 838 C C . HIS A 1 106 ? 10.654 -4.141 -19.357 1.00 90.69 106 HIS A C 1
ATOM 840 O O . HIS A 1 106 ? 11.743 -3.885 -19.868 1.00 90.69 106 HIS A O 1
ATOM 846 N N . TYR A 1 107 ? 10.576 -4.705 -18.146 1.00 94.19 107 TYR A N 1
ATOM 847 C CA . TYR A 1 107 ? 11.721 -4.811 -17.226 1.00 94.19 107 TYR A CA 1
ATOM 848 C C . TYR A 1 107 ? 12.109 -6.266 -16.925 1.00 94.19 107 TYR A C 1
ATOM 850 O O . TYR A 1 107 ? 12.105 -6.729 -15.782 1.00 94.19 107 TYR A O 1
ATOM 858 N N . GLN A 1 108 ? 12.450 -7.017 -17.972 1.00 93.19 108 GLN A N 1
ATOM 859 C CA . GLN A 1 108 ? 12.751 -8.452 -17.866 1.00 93.19 108 GLN A CA 1
ATOM 860 C C . GLN A 1 108 ? 14.129 -8.728 -17.245 1.00 93.19 108 GLN A C 1
ATOM 862 O O . GLN A 1 108 ? 14.304 -9.730 -16.551 1.00 93.19 108 GLN A O 1
ATOM 867 N N . SER A 1 109 ? 15.102 -7.835 -17.462 1.00 94.81 109 SER A N 1
ATOM 868 C CA . SER A 1 109 ? 16.454 -7.963 -16.912 1.00 94.81 109 SER A CA 1
ATOM 869 C C . SER A 1 109 ? 16.588 -7.289 -15.545 1.00 94.81 109 SER A C 1
ATOM 871 O O . SER A 1 109 ? 15.901 -6.318 -15.229 1.00 94.81 109 SER A O 1
ATOM 873 N N . LEU A 1 110 ? 17.527 -7.783 -14.733 1.00 94.19 110 LEU A N 1
ATOM 874 C CA . LEU A 1 110 ? 17.838 -7.207 -13.421 1.00 94.19 110 LEU A CA 1
ATOM 875 C C . LEU A 1 110 ? 18.290 -5.739 -13.521 1.00 94.19 110 LEU A C 1
ATOM 877 O O . LEU A 1 110 ? 17.974 -4.936 -12.650 1.00 94.19 110 LEU A O 1
ATOM 881 N N . GLU A 1 111 ? 19.032 -5.392 -14.572 1.00 94.88 111 GLU A N 1
ATOM 882 C CA . GLU A 1 111 ? 19.527 -4.032 -14.808 1.00 94.88 111 GLU A CA 1
ATOM 883 C C . GLU A 1 111 ? 18.377 -3.057 -15.069 1.00 94.88 111 GLU A C 1
ATOM 885 O O . GLU A 1 111 ? 18.256 -2.058 -14.367 1.00 94.88 111 GLU A O 1
ATOM 890 N N . ARG A 1 112 ? 17.452 -3.417 -15.967 1.00 92.44 112 ARG A N 1
ATOM 891 C CA . ARG A 1 112 ? 16.255 -2.618 -16.254 1.00 92.44 112 ARG A CA 1
ATOM 892 C C . ARG A 1 112 ? 15.371 -2.436 -15.019 1.00 92.44 112 ARG A C 1
ATOM 894 O O . ARG A 1 112 ? 14.874 -1.341 -14.779 1.00 92.44 112 ARG A O 1
ATOM 901 N N . ARG A 1 113 ? 15.211 -3.474 -14.190 1.00 94.69 113 ARG A N 1
ATOM 902 C CA . ARG A 1 113 ? 14.469 -3.352 -12.919 1.00 94.69 113 ARG A CA 1
ATOM 903 C C . ARG A 1 113 ? 15.131 -2.365 -11.962 1.00 94.69 113 ARG A C 1
ATOM 905 O O . ARG A 1 113 ? 14.445 -1.528 -11.393 1.00 94.69 113 ARG A O 1
ATOM 912 N N . ARG A 1 114 ? 16.461 -2.406 -11.840 1.00 95.12 114 ARG A N 1
ATOM 913 C CA . ARG A 1 114 ? 17.210 -1.448 -11.012 1.00 95.12 114 ARG A CA 1
ATOM 914 C C . ARG A 1 114 ? 17.080 -0.015 -11.522 1.00 95.12 114 ARG A C 1
ATOM 916 O O . ARG A 1 114 ? 16.976 0.896 -10.707 1.00 95.12 114 ARG A O 1
ATOM 923 N N . GLU A 1 115 ? 17.083 0.196 -12.838 1.00 94.94 115 GLU A N 1
ATOM 924 C CA . GLU A 1 115 ? 16.829 1.518 -13.429 1.00 94.94 115 GLU A CA 1
ATOM 925 C C . GLU A 1 115 ? 15.449 2.048 -13.021 1.00 94.94 115 GLU A C 1
ATOM 927 O O . GLU A 1 115 ? 15.342 3.188 -12.564 1.00 94.94 115 GLU A O 1
ATOM 932 N N . LEU A 1 116 ? 14.416 1.203 -13.109 1.00 96.44 116 LEU A N 1
ATOM 933 C CA . LEU A 1 116 ? 13.062 1.538 -12.673 1.00 96.44 116 LEU A CA 1
ATOM 934 C C . LEU A 1 116 ? 12.988 1.827 -11.170 1.00 96.44 116 LEU A C 1
ATOM 936 O O . LEU A 1 116 ? 12.373 2.817 -10.780 1.00 96.44 116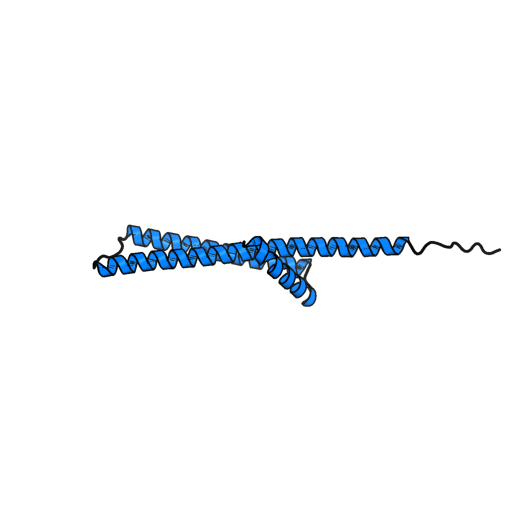 LEU A O 1
ATOM 940 N N . ASP A 1 117 ? 13.629 1.015 -10.329 1.00 94.94 117 ASP A N 1
ATOM 941 C CA . ASP A 1 117 ? 13.648 1.211 -8.875 1.00 94.94 117 ASP A CA 1
ATOM 942 C C . ASP A 1 117 ? 14.284 2.562 -8.506 1.00 94.94 117 ASP A C 1
ATOM 944 O O . ASP A 1 117 ? 13.734 3.325 -7.709 1.00 94.94 117 ASP A O 1
ATOM 948 N N . VAL A 1 118 ? 15.419 2.901 -9.128 1.00 95.56 118 VAL A N 1
ATOM 949 C CA . VAL A 1 118 ? 16.113 4.180 -8.909 1.00 95.56 118 VAL A CA 1
ATOM 950 C C . VAL A 1 118 ? 15.272 5.361 -9.392 1.00 95.56 118 VAL A C 1
ATOM 952 O O . VAL A 1 118 ? 15.194 6.378 -8.699 1.00 95.56 118 VAL A O 1
ATOM 955 N N . ALA A 1 119 ? 14.649 5.251 -10.568 1.00 95.31 119 ALA A N 1
ATOM 956 C CA . ALA A 1 119 ? 13.765 6.288 -11.094 1.00 95.31 119 ALA A CA 1
ATOM 957 C C . ALA A 1 119 ? 12.537 6.485 -10.190 1.00 95.31 119 ALA A C 1
ATOM 959 O O . ALA A 1 119 ? 12.174 7.619 -9.872 1.00 95.31 119 ALA A O 1
ATOM 960 N N . THR A 1 120 ? 11.956 5.386 -9.707 1.00 96.62 120 THR A N 1
ATOM 961 C CA . THR A 1 120 ? 10.814 5.397 -8.789 1.00 96.62 120 THR A CA 1
ATOM 962 C C . THR A 1 120 ? 11.176 6.110 -7.491 1.00 96.62 120 THR A C 1
ATOM 964 O O . THR A 1 120 ? 10.487 7.052 -7.116 1.00 96.62 120 THR A O 1
ATOM 967 N N . GLU A 1 121 ? 12.280 5.744 -6.831 1.00 93.62 121 GLU A N 1
ATOM 968 C CA . GLU A 1 121 ? 12.662 6.344 -5.541 1.00 93.62 121 GLU A CA 1
ATOM 969 C C . GLU A 1 121 ? 12.885 7.861 -5.642 1.00 93.62 121 GLU A C 1
ATOM 971 O O . GLU A 1 121 ? 12.508 8.612 -4.740 1.00 93.62 121 GLU A O 1
ATOM 976 N N . ARG A 1 122 ? 13.441 8.339 -6.764 1.00 93.62 122 ARG A N 1
ATOM 977 C CA . ARG A 1 122 ? 13.569 9.781 -7.027 1.00 93.62 122 ARG A CA 1
ATOM 978 C C . ARG A 1 122 ? 12.202 10.458 -7.088 1.00 93.62 122 ARG A C 1
ATOM 980 O O . ARG A 1 122 ? 11.989 11.468 -6.420 1.00 93.62 122 ARG A O 1
ATOM 987 N N . LEU A 1 123 ? 11.271 9.883 -7.846 1.00 94.50 123 LEU A N 1
ATOM 988 C CA . LEU A 1 123 ? 9.937 10.449 -8.047 1.00 94.50 123 LEU A CA 1
ATOM 989 C C . LEU A 1 123 ? 9.047 10.340 -6.809 1.00 94.50 123 LEU A C 1
ATOM 991 O O . LEU A 1 123 ? 8.200 11.203 -6.597 1.00 94.50 123 LEU A O 1
ATOM 995 N N . VAL A 1 124 ? 9.243 9.340 -5.949 1.00 92.94 124 VAL A N 1
ATOM 996 C CA . VAL A 1 124 ? 8.472 9.200 -4.703 1.00 92.94 124 VAL A CA 1
ATOM 997 C C . VAL A 1 124 ? 8.625 10.434 -3.815 1.00 92.94 124 VAL A C 1
ATOM 999 O O . VAL A 1 124 ? 7.651 10.881 -3.213 1.00 92.94 124 VAL A O 1
ATOM 1002 N N . GLN A 1 125 ? 9.819 11.025 -3.750 1.00 87.94 125 GLN A N 1
ATOM 1003 C CA . GLN A 1 125 ? 10.043 12.248 -2.973 1.00 87.94 125 GLN A CA 1
ATOM 1004 C C . GLN A 1 125 ? 9.301 13.460 -3.539 1.00 87.94 125 GLN A C 1
ATOM 1006 O O . GLN A 1 125 ? 9.005 14.390 -2.796 1.00 87.94 125 GLN A O 1
ATOM 1011 N N . GLU A 1 126 ? 9.028 13.478 -4.840 1.00 90.19 126 GLU A N 1
ATOM 1012 C CA . GLU A 1 126 ? 8.271 14.547 -5.492 1.00 90.19 126 GLU A CA 1
ATOM 1013 C C . GLU A 1 126 ? 6.769 14.329 -5.340 1.00 90.19 126 GLU A C 1
ATOM 1015 O O . GLU A 1 126 ? 6.029 15.269 -5.070 1.00 90.19 126 GLU A O 1
ATOM 1020 N N . VAL A 1 127 ? 6.331 13.079 -5.494 1.00 91.56 127 VAL A N 1
ATOM 1021 C CA . VAL A 1 127 ? 4.924 12.679 -5.452 1.00 91.56 127 VAL A CA 1
ATOM 1022 C C . VAL A 1 127 ? 4.359 12.698 -4.029 1.00 91.56 127 VAL A C 1
ATOM 1024 O O . VAL A 1 127 ? 3.180 12.987 -3.859 1.00 91.56 127 VAL A O 1
ATOM 1027 N N . CYS A 1 128 ? 5.182 12.408 -3.016 1.00 87.56 128 CYS A N 1
ATOM 1028 C CA . CYS A 1 128 ? 4.764 12.364 -1.610 1.00 87.56 128 CYS A CA 1
ATOM 1029 C C . CYS A 1 128 ? 5.006 13.635 -0.801 1.00 87.56 128 CYS A C 1
ATOM 1031 O O . CYS A 1 128 ? 4.876 13.589 0.424 1.00 87.56 128 CYS A O 1
ATOM 1033 N N . ARG A 1 129 ? 5.397 14.735 -1.445 1.00 74.50 129 ARG A N 1
ATOM 1034 C CA . ARG A 1 129 ? 5.354 16.057 -0.807 1.00 74.50 129 ARG A CA 1
ATOM 1035 C C . ARG A 1 129 ? 3.916 16.521 -0.641 1.00 74.50 129 ARG A C 1
ATOM 1037 O O . ARG A 1 129 ? 3.654 17.144 0.409 1.00 74.50 129 ARG A O 1
#

Foldseek 3Di:
DDDDDPDDPVVVVVVVVVVVVVLVVVLLVLLLVLLLLVLVLVVLVVVVVVLVVVVVVVQVVQVVVVHHDDPVRVVVSVVVVVVSVVVNVVSVVVSVVSVVVCCVPPNVDPVSVVSSVVSNVVNNVVNND